Protein AF-A0A355WDP8-F1 (afdb_monomer)

Mean predicted aligned error: 3.68 Å

Nearest PDB structures (foldseek):
  1r7l-assembly1_A  TM=8.394E-01  e=1.243E+00  Bacillus cereus
  8dg5-assembly1_K  TM=7.697E-01  e=8.613E-01  Drosophila melanogaster
  2ltr-assembly1_A  TM=7.196E-01  e=3.305E+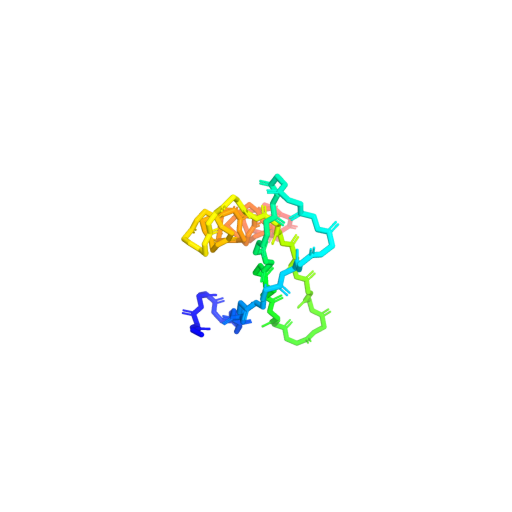00  Caenorhabditis elegans
  8dfv-assembly1_K  TM=7.431E-01  e=3.513E+00  Drosophila melanogaster
  3llh-assembly2_B  TM=6.362E-01  e=3.109E+00  Homo sapiens

Solvent-accessible surface area (backbone atoms only — not comparable to full-atom values): 3419 Å² total; per-residue (Å²): 93,78,55,98,76,22,44,41,48,76,44,82,29,88,89,34,86,76,36,34,17,32,19,37,34,38,43,94,90,48,75,47,77,27,65,8,71,41,68,66,52,3,43,53,54,36,54,54,48,51,52,52,53,51,53,55,50,59,62,75,75,107

pLDDT: mean 92.13, std 7.83, range [58.31, 97.94]

Radius of gyration: 12.48 Å; Cα contacts (8 Å, |Δi|>4): 99; chains: 1; bounding box: 26×18×41 Å

Structure (mmCIF, N/CA/C/O backbone):
data_AF-A0A355WDP8-F1
#
_entry.id   AF-A0A355WDP8-F1
#
loop_
_atom_site.group_PDB
_atom_site.id
_atom_site.type_symbol
_atom_site.label_atom_id
_atom_site.label_alt_id
_atom_site.label_comp_id
_atom_site.label_asym_id
_atom_site.label_entity_id
_atom_site.label_seq_id
_atom_site.pdbx_PDB_ins_code
_atom_site.Cartn_x
_atom_site.Cartn_y
_atom_site.Cartn_z
_atom_site.occupancy
_atom_site.B_iso_or_equiv
_atom_site.auth_seq_id
_atom_site.auth_comp_id
_atom_site.auth_asym_id
_atom_site.auth_atom_id
_atom_site.pdbx_PDB_model_num
ATOM 1 N N . MET A 1 1 ? -7.672 -4.067 -5.055 1.00 89.88 1 MET A N 1
ATOM 2 C CA . MET A 1 1 ? -7.735 -4.985 -3.888 1.00 89.88 1 MET A CA 1
ATOM 3 C C . MET A 1 1 ? -8.153 -4.198 -2.647 1.00 89.88 1 MET A C 1
ATOM 5 O O . MET A 1 1 ? -8.117 -2.975 -2.710 1.00 89.88 1 MET A O 1
ATOM 9 N N . ASN A 1 2 ? -8.567 -4.847 -1.554 1.00 93.50 2 ASN A N 1
ATOM 10 C CA . ASN A 1 2 ? -8.927 -4.162 -0.304 1.00 93.50 2 ASN A CA 1
ATOM 11 C C . ASN A 1 2 ? -8.025 -4.626 0.850 1.00 93.50 2 ASN A C 1
ATOM 13 O O . ASN A 1 2 ? -7.859 -5.829 1.025 1.00 93.50 2 ASN A O 1
ATOM 17 N N . TYR A 1 3 ? -7.490 -3.687 1.633 1.00 94.81 3 TYR A N 1
ATOM 18 C CA . TYR A 1 3 ? -6.655 -3.953 2.808 1.00 94.81 3 TYR A CA 1
ATOM 19 C C . TYR A 1 3 ? -7.066 -3.044 3.972 1.00 94.81 3 TYR A C 1
ATOM 21 O O . TYR A 1 3 ? -6.969 -1.823 3.875 1.00 94.81 3 TYR A O 1
ATOM 29 N N . LYS A 1 4 ? -7.570 -3.609 5.080 1.00 93.25 4 LYS A N 1
ATOM 30 C CA . LYS A 1 4 ? -7.996 -2.863 6.293 1.00 93.25 4 LYS A CA 1
ATOM 31 C C . LYS A 1 4 ? -8.947 -1.677 6.015 1.00 93.25 4 LYS A C 1
ATOM 33 O O . LYS A 1 4 ? -8.923 -0.637 6.688 1.00 93.25 4 LYS A O 1
ATOM 38 N N . GLY A 1 5 ? -9.810 -1.840 5.011 1.00 93.06 5 GLY A N 1
ATOM 39 C CA . GLY A 1 5 ? -10.760 -0.821 4.565 1.00 93.06 5 GLY A CA 1
ATOM 40 C C . GLY A 1 5 ? -10.187 0.204 3.581 1.00 93.06 5 GLY A C 1
ATOM 41 O O . GLY A 1 5 ? -10.919 1.104 3.181 1.00 93.06 5 GLY A O 1
ATOM 42 N N . TYR A 1 6 ? -8.924 0.071 3.176 1.00 96.31 6 TYR A N 1
ATOM 43 C CA . TYR A 1 6 ? -8.336 0.818 2.069 1.00 96.31 6 TYR A CA 1
ATOM 44 C C . TYR A 1 6 ? -8.538 0.075 0.753 1.00 96.31 6 TYR A C 1
ATOM 46 O O . TYR A 1 6 ? -8.255 -1.116 0.652 1.00 96.31 6 TYR A O 1
ATOM 54 N N . GLU A 1 7 ? -8.974 0.786 -0.280 1.00 97.12 7 GLU A N 1
ATOM 55 C CA . GLU A 1 7 ? -8.926 0.297 -1.653 1.00 97.12 7 GLU A CA 1
ATOM 56 C C . GLU A 1 7 ? -7.543 0.580 -2.243 1.00 97.12 7 GLU A C 1
ATOM 58 O O . GLU A 1 7 ? -7.162 1.740 -2.397 1.00 97.12 7 GLU A O 1
ATOM 63 N N . ILE A 1 8 ? -6.799 -0.478 -2.569 1.00 96.56 8 ILE A N 1
ATOM 64 C CA . ILE A 1 8 ? -5.482 -0.390 -3.202 1.00 96.56 8 ILE A CA 1
ATOM 65 C C . ILE A 1 8 ? -5.621 -0.612 -4.709 1.00 96.56 8 ILE A C 1
ATOM 67 O O . ILE A 1 8 ? -6.149 -1.638 -5.161 1.00 96.56 8 ILE A O 1
ATOM 71 N N . GLN A 1 9 ? -5.103 0.346 -5.472 1.00 96.94 9 GLN A N 1
ATOM 72 C CA . GLN A 1 9 ? -4.972 0.305 -6.924 1.00 96.94 9 GLN A CA 1
ATOM 73 C C . GLN A 1 9 ? -3.500 0.422 -7.313 1.00 96.94 9 GLN A C 1
ATOM 75 O O . GLN A 1 9 ? -2.765 1.223 -6.738 1.00 96.94 9 GLN A O 1
ATOM 80 N N . ILE A 1 10 ? -3.081 -0.352 -8.309 1.00 96.12 10 ILE A N 1
ATOM 81 C CA . ILE A 1 10 ? -1.709 -0.343 -8.820 1.00 96.12 10 ILE A CA 1
ATOM 82 C C . ILE A 1 10 ? -1.739 0.240 -10.221 1.00 96.12 10 ILE A C 1
ATOM 84 O O . ILE A 1 10 ? -2.611 -0.088 -11.025 1.00 96.12 10 ILE A O 1
ATOM 88 N N . LYS A 1 11 ? -0.796 1.132 -10.502 1.00 95.25 11 LYS A N 1
ATOM 89 C CA . LYS A 1 11 ? -0.622 1.740 -11.816 1.00 95.25 11 LYS A CA 1
ATOM 90 C C . LYS A 1 11 ? 0.846 1.663 -12.234 1.00 95.25 11 LYS A C 1
ATOM 92 O O . LYS A 1 11 ? 1.729 1.877 -11.397 1.00 95.25 11 LYS A O 1
ATOM 97 N N . PRO A 1 12 ? 1.125 1.421 -13.523 1.00 94.44 12 PRO A N 1
ATOM 98 C CA . PRO A 1 12 ? 2.470 1.566 -14.048 1.00 94.44 12 PRO A CA 1
ATOM 99 C C . PRO A 1 12 ? 2.915 3.034 -13.978 1.00 94.44 12 PRO A C 1
ATOM 101 O O . PRO A 1 12 ? 2.136 3.970 -14.174 1.00 94.44 12 PRO A O 1
ATOM 104 N N . ASN A 1 13 ? 4.202 3.230 -13.725 1.00 92.44 13 ASN A N 1
ATOM 105 C CA . ASN A 1 13 ? 4.898 4.505 -13.655 1.00 92.44 13 ASN A CA 1
ATOM 106 C C . ASN A 1 13 ? 6.084 4.509 -14.629 1.00 92.44 13 ASN A C 1
ATOM 108 O O . ASN A 1 13 ? 7.244 4.487 -14.214 1.00 92.44 13 ASN A O 1
ATOM 112 N N . PRO A 1 14 ? 5.819 4.588 -15.943 1.00 87.06 14 PRO A N 1
ATOM 113 C CA . PRO A 1 14 ? 6.854 4.467 -16.972 1.00 87.06 14 PRO A CA 1
ATOM 114 C C . PRO A 1 14 ? 7.911 5.585 -16.922 1.00 87.06 14 PRO A C 1
ATOM 116 O O . PRO A 1 14 ? 8.951 5.485 -17.568 1.00 87.06 14 PRO A O 1
ATOM 119 N N . LYS A 1 15 ? 7.666 6.660 -16.160 1.00 89.19 15 LYS A N 1
ATOM 120 C CA . LYS A 1 15 ? 8.601 7.779 -15.979 1.00 89.19 15 LYS A CA 1
ATOM 121 C C . LYS A 1 15 ? 9.734 7.472 -14.996 1.00 89.19 15 LYS A C 1
ATOM 123 O O . LYS A 1 15 ? 10.710 8.214 -14.975 1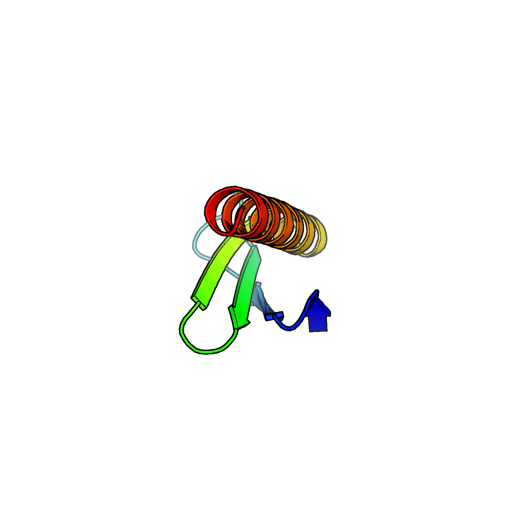.00 89.19 15 LYS A O 1
ATOM 128 N N . ASN A 1 16 ? 9.617 6.421 -14.184 1.00 88.75 16 ASN A N 1
ATOM 129 C CA . ASN A 1 16 ? 10.645 6.031 -13.226 1.00 88.75 16 ASN A CA 1
ATOM 130 C C . ASN A 1 16 ? 11.072 4.585 -13.488 1.00 88.75 16 ASN A C 1
ATOM 132 O O . ASN A 1 16 ? 10.309 3.659 -13.248 1.00 88.75 16 ASN A O 1
ATOM 136 N N . LYS A 1 17 ? 12.296 4.408 -13.991 1.00 88.56 17 LYS A N 1
ATOM 137 C CA . LYS A 1 17 ? 12.830 3.083 -14.332 1.00 88.56 17 LYS A CA 1
ATOM 138 C C . LYS A 1 17 ? 13.239 2.259 -13.109 1.00 88.56 17 LYS A C 1
ATOM 140 O O . LYS A 1 17 ? 13.248 1.042 -13.205 1.00 88.56 17 LYS A O 1
ATOM 145 N N . GLU A 1 18 ? 13.583 2.910 -11.998 1.00 92.56 18 GLU A N 1
ATOM 146 C CA . GLU A 1 18 ? 13.980 2.235 -10.754 1.00 92.56 18 GLU A CA 1
ATOM 147 C C . GLU A 1 18 ? 12.754 1.762 -9.959 1.00 92.56 18 GLU A C 1
ATOM 149 O O . GLU A 1 18 ? 12.763 0.672 -9.399 1.00 92.56 18 GLU A O 1
ATOM 154 N N . TYR A 1 19 ? 11.663 2.540 -9.993 1.00 94.12 19 TYR A N 1
ATOM 155 C CA . TYR A 1 19 ? 10.374 2.180 -9.390 1.00 94.12 19 TYR A CA 1
ATOM 156 C C . TYR A 1 19 ? 9.230 2.347 -10.402 1.00 94.12 19 TYR A C 1
ATOM 158 O O . TYR A 1 19 ? 8.517 3.368 -10.384 1.00 94.12 19 TYR A O 1
ATOM 166 N N . PRO A 1 20 ? 9.072 1.373 -11.315 1.00 96.19 20 PRO A N 1
ATOM 167 C CA . PRO A 1 20 ? 8.132 1.450 -12.421 1.00 96.19 20 PRO A CA 1
ATOM 168 C C . PRO A 1 20 ? 6.688 1.156 -12.019 1.00 96.19 20 PRO A C 1
ATOM 170 O O . PRO A 1 20 ? 5.815 1.222 -12.881 1.00 96.19 20 PRO A O 1
ATOM 173 N N . TYR A 1 21 ? 6.398 0.897 -10.744 1.00 97.44 21 TYR A N 1
ATOM 174 C CA . TYR A 1 21 ? 5.040 0.663 -10.255 1.00 97.44 21 TYR A CA 1
ATOM 175 C C . TYR A 1 21 ? 4.696 1.611 -9.118 1.00 97.44 21 TYR A C 1
ATOM 177 O O . TYR A 1 21 ? 5.551 1.993 -8.318 1.00 97.44 21 TYR A O 1
ATOM 185 N N . ILE A 1 22 ? 3.429 2.008 -9.054 1.00 96.94 22 ILE A N 1
ATOM 1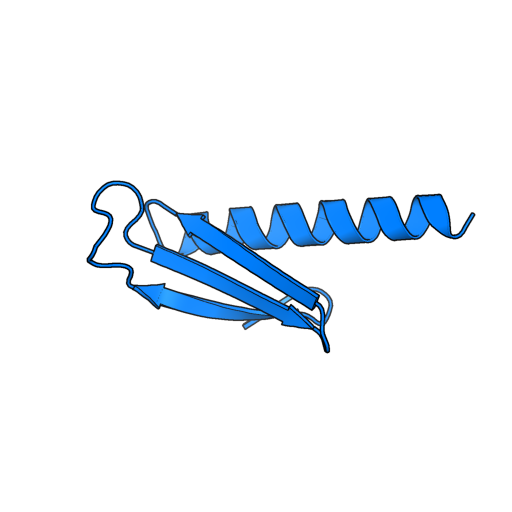86 C CA . ILE A 1 22 ? 2.879 2.809 -7.966 1.00 96.94 22 ILE A CA 1
ATOM 187 C C . ILE A 1 22 ? 1.634 2.111 -7.437 1.00 96.94 22 ILE A C 1
ATOM 189 O O . ILE A 1 22 ? 0.689 1.897 -8.193 1.00 96.94 22 ILE A O 1
ATOM 193 N N . ALA A 1 23 ? 1.607 1.844 -6.137 1.00 97.94 23 ALA A N 1
ATOM 194 C CA . ALA A 1 23 ? 0.410 1.441 -5.421 1.00 97.94 23 ALA A CA 1
ATOM 195 C C . ALA A 1 23 ? -0.189 2.656 -4.701 1.00 97.94 23 ALA A C 1
ATOM 197 O O . ALA A 1 23 ? 0.521 3.450 -4.077 1.00 97.94 23 ALA A O 1
ATOM 198 N N . VAL A 1 24 ? -1.505 2.808 -4.812 1.00 97.50 24 VAL A N 1
ATOM 199 C CA . VAL A 1 24 ? -2.292 3.880 -4.204 1.00 97.50 24 VAL A CA 1
ATOM 200 C C . VAL A 1 24 ? -3.398 3.244 -3.376 1.00 97.50 24 VAL A C 1
ATOM 202 O O . VAL A 1 24 ? -4.290 2.615 -3.935 1.00 97.50 24 VAL A O 1
ATOM 205 N N . ALA A 1 25 ? -3.359 3.440 -2.064 1.00 97.69 25 ALA A N 1
ATOM 206 C CA . ALA A 1 25 ? -4.418 3.080 -1.134 1.00 97.69 25 ALA A CA 1
ATOM 207 C C . ALA A 1 25 ? -5.314 4.281 -0.834 1.00 97.69 25 ALA A C 1
ATOM 209 O O . ALA A 1 25 ? -4.817 5.378 -0.572 1.00 97.69 25 ALA A O 1
ATOM 210 N N . ARG A 1 26 ? -6.633 4.075 -0.834 1.00 96.62 26 ARG A N 1
ATOM 211 C CA . ARG A 1 26 ? -7.627 5.112 -0.525 1.00 96.62 26 ARG A CA 1
ATOM 212 C C . ARG A 1 26 ? -8.644 4.631 0.499 1.00 96.62 26 ARG A C 1
ATOM 214 O O . ARG A 1 26 ? -9.199 3.546 0.344 1.00 96.62 26 ARG A O 1
ATOM 221 N N . LYS A 1 27 ? -8.932 5.461 1.501 1.00 94.62 27 LYS A N 1
ATOM 222 C CA . LYS A 1 27 ? -9.994 5.244 2.493 1.00 94.62 27 LYS A CA 1
ATOM 223 C C . LYS A 1 27 ? -10.631 6.582 2.860 1.00 94.62 27 LYS A C 1
ATOM 225 O O . LYS A 1 27 ? -10.0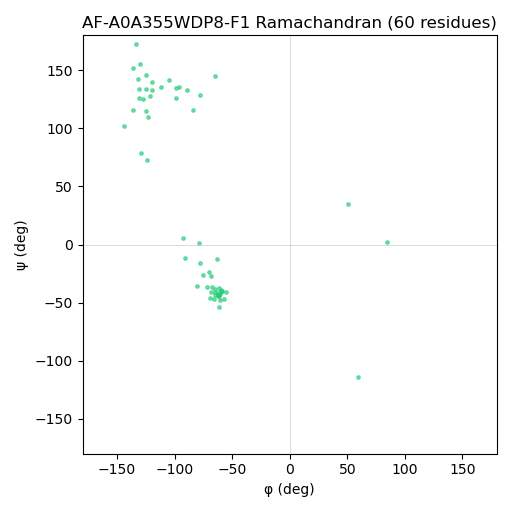65 7.373 3.605 1.00 94.62 27 LYS A O 1
ATOM 230 N N . GLY A 1 28 ? -11.810 6.864 2.307 1.00 91.62 28 GLY A N 1
ATOM 231 C CA . GLY A 1 28 ? -12.448 8.174 2.467 1.00 91.62 28 GLY A CA 1
ATOM 232 C C . GLY A 1 28 ? -11.561 9.297 1.917 1.00 91.62 28 GLY A C 1
ATOM 233 O O . GLY A 1 28 ? -11.312 9.346 0.715 1.00 91.62 28 GLY A O 1
ATOM 234 N N . LEU A 1 29 ? -11.084 10.180 2.799 1.00 90.94 29 LEU A N 1
ATOM 235 C CA . LEU A 1 29 ? -10.158 11.270 2.460 1.00 90.94 29 LEU A CA 1
ATOM 236 C C . LEU A 1 29 ? -8.676 10.883 2.606 1.00 90.94 29 LEU A C 1
ATOM 238 O O . LEU A 1 29 ? -7.806 11.628 2.158 1.00 90.94 29 LEU A O 1
ATOM 242 N N . GLU A 1 30 ? -8.376 9.740 3.224 1.00 92.12 30 GLU A N 1
ATOM 243 C CA . GLU A 1 30 ? -7.007 9.264 3.398 1.00 92.12 30 GLU A CA 1
ATOM 244 C C . GLU A 1 30 ? -6.499 8.644 2.094 1.00 92.12 30 GLU A C 1
ATOM 246 O O . GLU A 1 30 ? -7.144 7.772 1.502 1.00 92.12 30 GLU A O 1
ATOM 251 N N . VAL A 1 31 ? -5.323 9.092 1.651 1.00 94.94 31 VAL A N 1
ATOM 252 C CA . VAL A 1 31 ? -4.641 8.575 0.463 1.00 94.94 31 VAL A CA 1
ATOM 253 C C . VAL A 1 31 ? -3.190 8.281 0.814 1.00 94.94 31 VAL A C 1
ATOM 255 O O . VAL A 1 31 ? -2.472 9.158 1.291 1.00 94.94 31 VAL A O 1
ATOM 258 N N . ILE A 1 32 ? -2.754 7.053 0.546 1.00 95.12 32 ILE A N 1
ATOM 259 C CA . ILE A 1 32 ? -1.380 6.597 0.752 1.00 95.12 32 ILE A CA 1
ATOM 260 C C . ILE A 1 32 ? -0.832 6.116 -0.592 1.00 95.12 32 ILE A C 1
ATOM 262 O O . ILE A 1 32 ? -1.461 5.307 -1.265 1.00 95.12 32 ILE A O 1
ATOM 266 N N . GLU A 1 33 ? 0.337 6.613 -0.997 1.00 95.88 33 GLU A N 1
ATOM 267 C CA . GLU A 1 33 ? 0.998 6.225 -2.249 1.00 95.88 33 GLU A CA 1
ATOM 268 C C . GLU A 1 33 ? 2.425 5.735 -1.972 1.00 95.88 33 GLU A C 1
ATOM 270 O O . GLU A 1 33 ? 3.186 6.396 -1.255 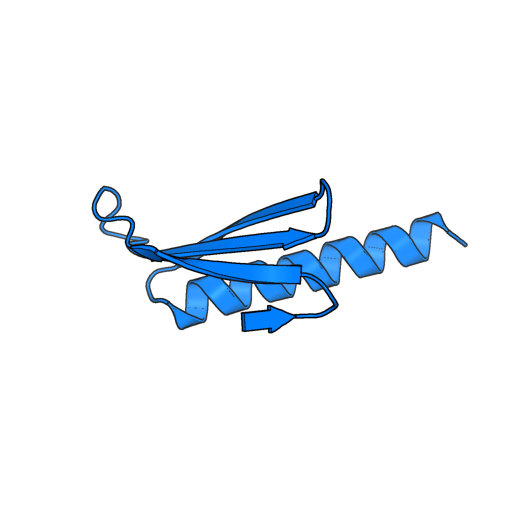1.00 95.88 33 GLU A O 1
ATOM 275 N N . LYS A 1 34 ? 2.811 4.601 -2.572 1.00 96.94 34 LYS A N 1
ATOM 276 C CA . LYS A 1 34 ? 4.204 4.131 -2.612 1.00 96.94 34 LYS A CA 1
ATOM 277 C C . LYS A 1 34 ? 4.584 3.624 -3.989 1.00 96.94 34 LYS A C 1
ATOM 279 O O . LYS A 1 34 ? 3.745 3.165 -4.759 1.00 96.94 34 LYS A O 1
ATOM 284 N N . ARG A 1 35 ? 5.877 3.732 -4.286 1.00 96.31 35 ARG A N 1
ATOM 285 C CA . ARG A 1 35 ? 6.476 3.229 -5.521 1.00 96.31 35 ARG A CA 1
ATOM 286 C C . ARG A 1 35 ? 7.255 1.961 -5.214 1.00 96.31 35 ARG A C 1
ATOM 288 O O . ARG A 1 35 ? 7.901 1.914 -4.171 1.00 96.31 35 ARG A O 1
ATOM 295 N N . GLY A 1 36 ? 7.198 0.993 -6.116 1.00 96.06 36 GLY A N 1
ATOM 296 C CA . GLY A 1 36 ? 7.925 -0.267 -6.005 1.00 96.06 36 GLY A CA 1
ATOM 297 C C . GLY A 1 36 ? 8.688 -0.600 -7.282 1.00 96.06 36 GLY A C 1
ATOM 298 O O . GLY A 1 36 ? 8.330 -0.121 -8.365 1.00 96.06 36 GLY A O 1
ATOM 299 N N . TYR A 1 37 ? 9.751 -1.395 -7.141 1.00 95.62 37 TYR A N 1
ATOM 300 C CA . TYR A 1 37 ? 10.499 -1.951 -8.271 1.00 95.62 37 TYR A CA 1
ATOM 301 C C . TYR A 1 37 ? 9.665 -2.995 -9.036 1.00 95.62 37 TYR A C 1
ATOM 303 O O . TYR A 1 37 ? 9.817 -3.139 -10.248 1.00 95.62 37 TYR A O 1
ATOM 311 N N . ASP A 1 38 ? 8.724 -3.648 -8.348 1.00 96.25 38 ASP A N 1
ATOM 312 C CA . ASP A 1 38 ? 7.653 -4.469 -8.914 1.00 96.25 38 ASP A CA 1
ATOM 313 C C . ASP A 1 38 ? 6.286 -4.133 -8.272 1.00 96.25 38 ASP A C 1
ATOM 315 O O . ASP A 1 38 ? 6.200 -3.325 -7.338 1.00 96.25 38 ASP A O 1
ATOM 319 N N . GLU A 1 39 ? 5.206 -4.711 -8.808 1.00 96.06 39 GLU A N 1
ATOM 320 C CA . GLU A 1 39 ? 3.837 -4.500 -8.316 1.00 96.06 39 GLU A CA 1
ATOM 321 C C . GLU A 1 39 ? 3.653 -4.942 -6.860 1.00 96.06 39 GLU A C 1
ATOM 323 O O . GLU A 1 39 ? 3.035 -4.215 -6.079 1.00 96.06 39 GLU A O 1
ATOM 328 N N . GLN A 1 40 ? 4.214 -6.096 -6.492 1.00 96.38 40 GLN A N 1
ATOM 329 C CA . GLN A 1 40 ? 4.128 -6.681 -5.158 1.00 96.38 40 GLN A CA 1
ATOM 330 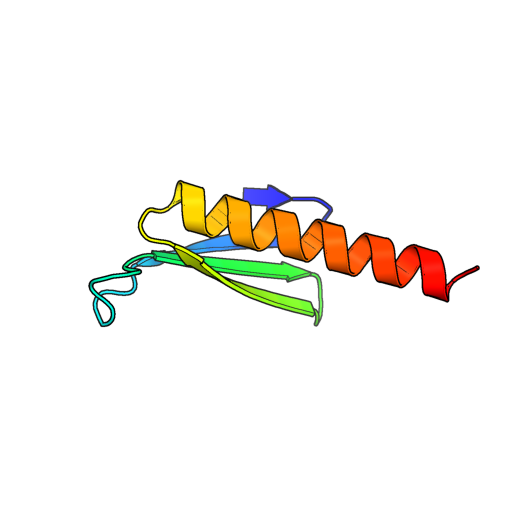C C . GLN A 1 40 ? 4.847 -5.798 -4.142 1.00 96.38 40 GLN A C 1
ATOM 332 O O . GLN A 1 40 ? 4.245 -5.392 -3.154 1.00 96.38 40 GLN A O 1
ATOM 337 N N . GLN A 1 41 ? 6.067 -5.356 -4.449 1.00 97.12 41 GLN A N 1
ATOM 338 C CA . GLN A 1 41 ? 6.796 -4.447 -3.572 1.00 97.12 41 GLN A CA 1
ATOM 339 C C . GLN A 1 41 ? 6.042 -3.127 -3.349 1.00 97.12 41 GLN A C 1
ATOM 341 O O . GLN A 1 41 ? 6.038 -2.582 -2.243 1.00 97.12 41 GLN A O 1
ATOM 346 N N . ALA A 1 42 ? 5.395 -2.590 -4.389 1.00 96.88 42 ALA A N 1
ATOM 347 C CA . ALA A 1 42 ? 4.588 -1.384 -4.245 1.00 96.88 42 ALA A CA 1
ATOM 348 C C . ALA A 1 42 ? 3.412 -1.613 -3.277 1.00 96.88 42 ALA A C 1
ATOM 350 O O . ALA A 1 42 ? 3.151 -0.747 -2.439 1.00 96.88 42 ALA A O 1
ATOM 351 N N . ILE A 1 43 ? 2.743 -2.771 -3.363 1.00 97.19 43 ILE A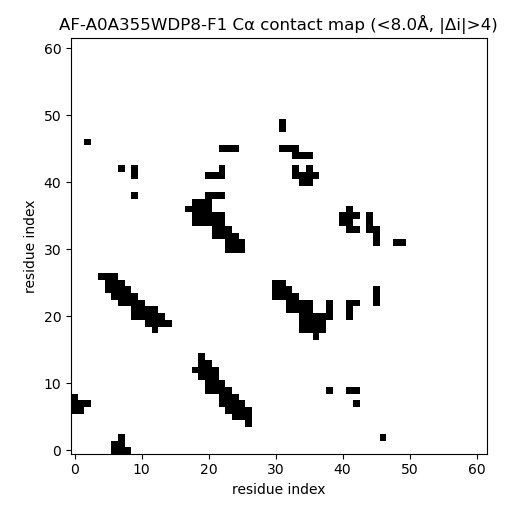 N 1
ATOM 352 C CA . ILE A 1 43 ? 1.678 -3.177 -2.434 1.00 97.19 43 ILE A CA 1
ATOM 353 C C . ILE A 1 43 ? 2.227 -3.296 -1.009 1.00 97.19 43 ILE A C 1
ATOM 355 O O . ILE A 1 43 ? 1.716 -2.615 -0.125 1.00 97.19 43 ILE A O 1
ATOM 359 N N . ASP A 1 44 ? 3.292 -4.074 -0.795 1.00 97.25 44 ASP A N 1
ATOM 360 C CA . ASP A 1 44 ? 3.871 -4.326 0.533 1.00 97.25 44 ASP A CA 1
ATOM 361 C C . ASP A 1 44 ? 4.246 -3.020 1.253 1.00 97.25 44 ASP A C 1
ATOM 363 O O . ASP A 1 44 ? 3.983 -2.833 2.444 1.00 97.25 44 ASP A O 1
ATOM 367 N N . LEU A 1 45 ? 4.813 -2.057 0.519 1.00 97.25 45 LEU A N 1
ATOM 368 C CA . LEU A 1 45 ? 5.161 -0.742 1.062 1.00 97.25 45 LEU A CA 1
ATOM 369 C C . LEU A 1 45 ? 3.927 0.087 1.443 1.00 97.25 45 LEU A C 1
ATOM 371 O O . LEU A 1 45 ? 3.971 0.846 2.417 1.00 97.25 45 LEU A O 1
ATOM 375 N N . VAL A 1 46 ? 2.843 -0.011 0.669 1.00 97.00 46 VAL A N 1
ATOM 376 C CA . VAL A 1 46 ? 1.572 0.651 0.989 1.00 97.00 46 VAL A CA 1
ATOM 377 C C . VAL A 1 46 ? 0.919 0.005 2.208 1.00 97.00 46 VAL A C 1
ATOM 379 O O . VAL A 1 46 ? 0.508 0.731 3.112 1.00 97.00 46 VAL A O 1
ATOM 382 N N . GLU A 1 47 ? 0.854 -1.324 2.266 1.00 96.75 47 GLU A N 1
ATOM 383 C CA . GLU A 1 47 ? 0.265 -2.071 3.384 1.00 96.75 47 GLU A CA 1
ATOM 384 C C . GLU A 1 47 ? 1.015 -1.811 4.694 1.00 96.75 47 GLU A C 1
ATOM 386 O O . GLU A 1 47 ? 0.396 -1.477 5.705 1.00 96.75 47 GLU A O 1
ATOM 391 N N . SER A 1 48 ? 2.351 -1.825 4.659 1.00 96.69 48 SER A N 1
ATOM 392 C CA . SER A 1 48 ? 3.185 -1.492 5.818 1.00 96.69 48 SER A CA 1
ATOM 393 C C . SER A 1 48 ? 2.927 -0.073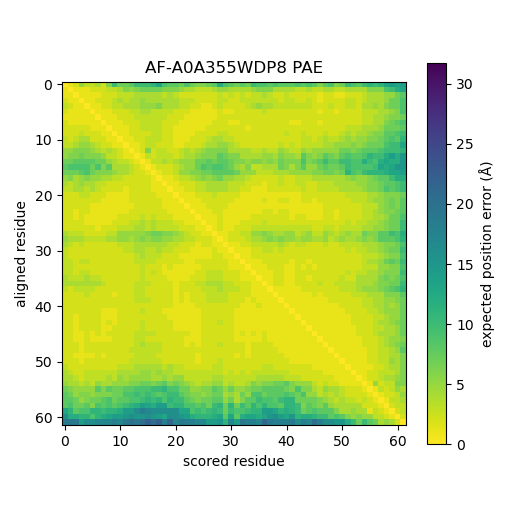 6.338 1.00 96.69 48 SER A C 1
ATOM 395 O O . SER A 1 48 ? 2.856 0.152 7.549 1.00 96.69 48 SER A O 1
ATOM 397 N N . LEU A 1 49 ? 2.736 0.901 5.439 1.00 95.81 49 LEU A N 1
ATOM 398 C CA . LEU A 1 49 ? 2.429 2.268 5.853 1.00 95.81 49 LEU A CA 1
ATOM 399 C C . LEU A 1 49 ? 1.004 2.397 6.409 1.00 95.81 49 LEU A C 1
ATOM 401 O O . LEU A 1 49 ? 0.813 3.125 7.380 1.00 95.81 49 LEU A O 1
ATOM 405 N N . ILE A 1 50 ? 0.027 1.674 5.852 1.00 95.38 50 ILE A N 1
ATOM 406 C CA . ILE A 1 50 ? -1.327 1.585 6.421 1.00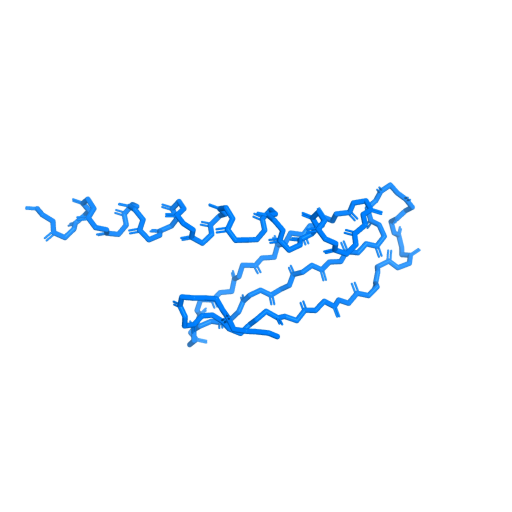 95.38 50 ILE A CA 1
ATOM 407 C C . ILE A 1 50 ? -1.259 1.063 7.859 1.00 95.38 50 ILE A C 1
ATOM 409 O O . ILE A 1 50 ? -1.861 1.656 8.754 1.00 95.38 50 ILE A O 1
ATOM 413 N N . ASP A 1 51 ? -0.500 -0.005 8.094 1.00 95.31 51 ASP A N 1
ATOM 414 C CA . ASP A 1 51 ? -0.348 -0.600 9.422 1.00 95.31 51 ASP A CA 1
ATOM 415 C C . ASP A 1 51 ? 0.280 0.369 10.415 1.00 95.31 51 ASP A C 1
ATOM 417 O O . ASP A 1 51 ? -0.216 0.527 11.532 1.00 95.31 51 ASP A O 1
ATOM 421 N N . PHE A 1 52 ? 1.320 1.082 9.982 1.00 93.38 52 PHE A N 1
ATOM 422 C CA . PHE A 1 52 ? 1.935 2.128 10.784 1.00 93.38 52 PHE A CA 1
ATOM 423 C C . PHE A 1 52 ? 0.941 3.250 11.118 1.00 93.38 52 PHE A C 1
ATOM 425 O O . PHE A 1 52 ? 0.820 3.646 12.277 1.00 93.38 52 PHE A O 1
ATOM 432 N N . THR A 1 53 ? 0.193 3.752 10.132 1.00 89.38 53 THR A N 1
ATOM 433 C CA . THR A 1 53 ? -0.791 4.824 10.336 1.00 89.38 53 THR A CA 1
ATOM 434 C C . THR A 1 53 ? -1.892 4.409 11.308 1.00 89.38 53 THR A C 1
ATOM 436 O O . THR A 1 53 ? -2.223 5.185 12.206 1.00 89.38 53 THR A O 1
ATOM 439 N N . LEU A 1 54 ? -2.425 3.192 11.177 1.00 89.50 54 LEU A N 1
ATOM 440 C CA . LEU A 1 54 ? -3.442 2.668 12.090 1.00 89.50 54 LEU A CA 1
ATOM 441 C C . LEU A 1 54 ? -2.889 2.503 13.511 1.00 89.50 54 LEU A C 1
ATOM 443 O O . LEU A 1 54 ? -3.525 2.961 14.458 1.00 89.50 54 LEU A O 1
ATOM 447 N N . GLY A 1 55 ? -1.674 1.968 13.660 1.00 88.12 55 GLY A N 1
ATOM 448 C CA . GLY A 1 55 ? -1.023 1.851 14.967 1.00 88.12 55 GLY A CA 1
ATOM 449 C C . GLY A 1 55 ? -0.827 3.207 15.658 1.00 88.12 55 GLY A C 1
ATOM 450 O O . GLY A 1 55 ? -1.093 3.347 16.851 1.00 88.12 55 GLY A O 1
ATOM 451 N N . ILE A 1 56 ? -0.438 4.249 14.913 1.00 81.88 56 ILE A N 1
ATOM 452 C CA . ILE A 1 56 ? -0.343 5.617 15.451 1.00 81.88 56 ILE A CA 1
ATOM 453 C C . ILE A 1 56 ? -1.718 6.163 15.869 1.00 81.88 56 ILE A C 1
ATOM 455 O O . ILE A 1 56 ? -1.811 6.855 16.885 1.00 81.88 56 ILE A O 1
ATOM 459 N N . GLN A 1 57 ? -2.786 5.880 15.116 1.00 76.38 57 GLN A N 1
ATOM 460 C CA . GLN A 1 57 ? -4.145 6.294 15.487 1.00 76.38 57 GLN A CA 1
ATOM 461 C C . GLN A 1 57 ? -4.613 5.606 16.778 1.00 76.38 57 GLN A C 1
ATOM 463 O O . GLN A 1 57 ? -5.182 6.269 17.641 1.00 76.38 57 GLN A O 1
ATOM 468 N N . GLU A 1 58 ? -4.327 4.314 16.956 1.00 75.50 58 GLU A N 1
ATOM 469 C CA . GLU A 1 58 ? -4.652 3.586 18.190 1.00 75.50 58 GLU A CA 1
ATOM 470 C C . GLU A 1 58 ? -3.948 4.167 19.422 1.00 75.50 58 GLU A C 1
ATOM 472 O O . GLU A 1 58 ? -4.552 4.244 20.489 1.00 75.50 58 GLU A O 1
ATOM 477 N N . ILE A 1 59 ? -2.696 4.617 19.281 1.00 79.62 59 ILE A N 1
ATOM 478 C CA . ILE A 1 59 ? -1.952 5.256 20.377 1.00 79.62 59 ILE A CA 1
ATOM 479 C C . ILE A 1 59 ? -2.556 6.617 20.737 1.00 79.62 59 ILE A C 1
ATOM 481 O O . ILE A 1 59 ? -2.656 6.942 21.912 1.00 79.62 59 ILE A O 1
ATOM 485 N N . LYS A 1 60 ? -2.970 7.417 19.746 1.00 71.50 60 LYS A N 1
ATOM 486 C CA . LYS A 1 60 ? -3.547 8.755 19.980 1.00 71.50 60 LYS A CA 1
ATOM 487 C C . LYS A 1 60 ? -4.934 8.729 20.623 1.00 71.50 60 LYS A C 1
ATOM 489 O O . LYS A 1 60 ? -5.337 9.727 21.208 1.00 71.50 60 LYS A O 1
ATOM 494 N N . ASN A 1 61 ? -5.666 7.630 20.463 1.00 66.62 61 ASN A N 1
ATOM 495 C CA . ASN A 1 61 ? -7.020 7.464 20.991 1.00 66.62 61 ASN A CA 1
ATOM 496 C C . ASN A 1 61 ? -7.051 6.810 22.390 1.00 66.62 61 ASN A C 1
ATOM 498 O O . ASN A 1 61 ? -8.138 6.508 22.882 1.00 66.62 61 ASN A O 1
ATOM 502 N N . LYS A 1 62 ? -5.888 6.569 23.008 1.00 58.31 62 LYS A N 1
ATOM 503 C CA . LYS A 1 62 ? -5.732 6.110 24.397 1.00 58.31 62 LYS A CA 1
ATOM 504 C C . LYS A 1 62 ? -5.289 7.257 25.294 1.00 58.31 62 LYS A C 1
ATOM 506 O O . LYS A 1 62 ? -5.737 7.256 26.460 1.00 58.31 62 LYS A O 1
#

Foldseek 3Di:
DDDPQWDKDKDAQCVDQQFRIKIWTDHPPDIDIDTHNDRVRNVVVRNVVVVVVVVVVVVVVD

Sequence (62 aa):
MNYKGYEIQIKPNPKNKEYPYIAVARKGLEVIEKRGYDEQQAIDLVESLIDFTLGIQEIKNK

Secondary structure (DSSP, 8-state):
-EETTEEEEEEE-TT-SSS-EEEEEEETTEEEEEEESSHHHHHHHHHHHHHHHHHHHHHHT-